Protein AF-A0A661D457-F1 (afdb_monomer)

Nearest PDB structures (foldseek):
  8ym1-assembly4_E  TM=3.449E-01  e=2.419E+00  Swine acute diarrhea syndrome coronavirus

Solvent-accessible surface area (backbone atoms only — not comparable to full-atom values): 6359 Å² total; per-residue (Å²): 137,82,77,66,63,61,58,58,53,49,55,57,54,57,56,57,56,55,54,56,56,54,54,54,53,54,64,63,70,66,68,74,74,82,83,72,84,70,92,67,74,87,45,71,94,77,57,68,45,93,91,52,33,70,98,44,57,92,42,46,87,36,66,51,69,47,79,48,78,59,88,96,40,82,46,77,46,53,68,55,70,80,46,101,91,49,55,86,90,76,86,87,88,132

Radius of gyration: 30.07 Å; Cα contacts (8 Å, |Δi|>4): 42; chains: 1; bounding box: 61×39×79 Å

Structure (mmCIF, N/CA/C/O backbone):
data_AF-A0A661D457-F1
#
_entry.id   AF-A0A661D457-F1
#
loop_
_atom_site.group_PDB
_atom_site.id
_atom_site.type_symbol
_atom_site.label_atom_id
_atom_site.label_alt_id
_atom_site.label_comp_id
_atom_site.label_asym_id
_atom_site.label_entity_id
_atom_site.label_seq_id
_atom_site.pdbx_PDB_ins_code
_atom_site.Cartn_x
_atom_site.Cartn_y
_atom_site.Cartn_z
_atom_site.occupancy
_atom_site.B_iso_or_equiv
_atom_site.auth_seq_id
_atom_site.auth_comp_id
_atom_site.auth_asym_id
_atom_site.auth_atom_id
_atom_site.pdbx_PDB_model_num
ATOM 1 N N . MET A 1 1 ? -48.258 -26.317 65.59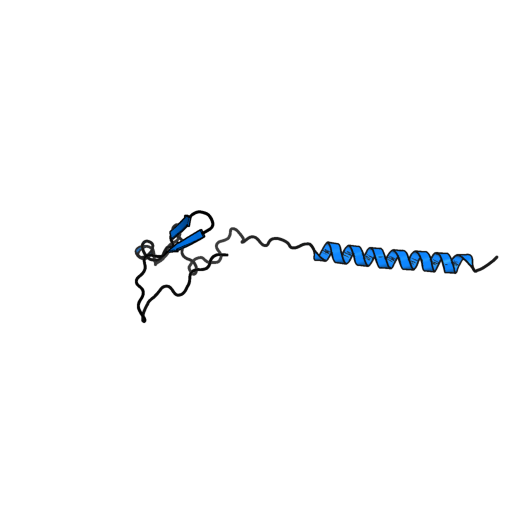2 1.00 45.75 1 MET A N 1
ATOM 2 C CA . MET A 1 1 ? -47.836 -25.375 64.526 1.00 45.75 1 MET A CA 1
ATOM 3 C C . MET A 1 1 ? -47.633 -26.119 63.204 1.00 45.75 1 MET A C 1
ATOM 5 O O . MET A 1 1 ? -46.893 -27.095 63.181 1.00 45.75 1 MET A O 1
ATOM 9 N N . SER A 1 2 ? -48.313 -25.714 62.124 1.00 48.00 2 SER A N 1
ATOM 10 C CA . SER A 1 2 ? -48.337 -26.431 60.833 1.00 48.00 2 SER A CA 1
ATOM 11 C C . SER A 1 2 ? -47.116 -26.110 59.949 1.00 48.00 2 SER A C 1
ATOM 13 O O . SER A 1 2 ? -46.935 -24.978 59.506 1.00 48.00 2 SER A O 1
ATOM 15 N N . ARG A 1 3 ? -46.276 -27.124 59.684 1.00 57.12 3 ARG A N 1
ATOM 16 C CA . ARG A 1 3 ? -45.002 -27.089 58.918 1.00 57.12 3 ARG A CA 1
ATOM 17 C C . ARG A 1 3 ? -45.146 -26.854 57.397 1.00 57.12 3 ARG A C 1
ATOM 19 O O . ARG A 1 3 ? -44.153 -26.919 56.673 1.00 57.12 3 ARG A O 1
ATOM 26 N N . THR A 1 4 ? -46.351 -26.623 56.875 1.00 56.53 4 THR A N 1
ATOM 27 C CA . THR A 1 4 ? -46.617 -26.596 55.420 1.00 56.53 4 THR A CA 1
ATOM 28 C C . THR A 1 4 ? -46.346 -25.239 54.759 1.00 56.53 4 THR A C 1
ATOM 30 O O . THR A 1 4 ? -45.997 -25.209 53.578 1.00 56.53 4 THR A O 1
ATOM 33 N N . ASN A 1 5 ? -46.412 -24.131 55.508 1.00 61.31 5 ASN A N 1
ATOM 34 C CA . ASN A 1 5 ? -46.141 -22.785 54.981 1.00 61.31 5 ASN A CA 1
ATOM 35 C C . ASN A 1 5 ? -44.654 -22.557 54.641 1.00 61.31 5 ASN A C 1
ATOM 37 O O . ASN A 1 5 ? -44.356 -21.933 53.626 1.00 61.31 5 ASN A O 1
ATOM 41 N N . SER A 1 6 ? -43.708 -23.135 55.394 1.00 68.56 6 SER A N 1
ATOM 42 C CA . SER A 1 6 ? -42.265 -22.935 55.153 1.00 68.56 6 SER A CA 1
ATOM 43 C C . SER A 1 6 ? -41.768 -23.504 53.822 1.00 68.56 6 SER A C 1
ATOM 45 O O . SER A 1 6 ? -40.921 -22.888 53.180 1.00 68.56 6 SER A O 1
ATOM 47 N N . ARG A 1 7 ? -42.297 -24.650 53.366 1.00 73.12 7 ARG A N 1
ATOM 48 C CA . ARG A 1 7 ? -41.832 -25.288 52.115 1.00 73.12 7 ARG A CA 1
ATOM 49 C C . ARG A 1 7 ? -42.254 -24.505 50.874 1.00 73.12 7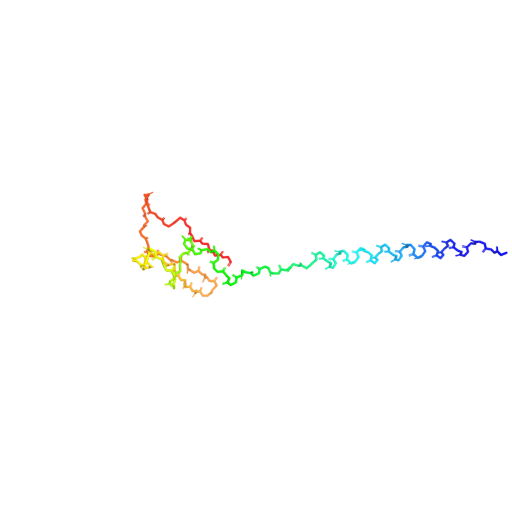 ARG A C 1
ATOM 51 O O . ARG A 1 7 ? -41.471 -24.342 49.946 1.00 73.12 7 ARG A O 1
ATOM 58 N N . ARG A 1 8 ? -43.487 -23.990 50.871 1.00 71.19 8 ARG A N 1
ATOM 59 C CA . ARG A 1 8 ? -44.021 -23.180 49.768 1.00 71.19 8 ARG A CA 1
ATOM 60 C C . ARG A 1 8 ? -43.284 -21.844 49.658 1.00 71.19 8 ARG A C 1
ATOM 62 O O . ARG A 1 8 ? -43.013 -21.401 48.548 1.00 71.19 8 ARG A O 1
ATOM 69 N N . THR A 1 9 ? -42.934 -21.228 50.785 1.00 70.81 9 THR A N 1
ATOM 70 C CA . THR A 1 9 ? -42.139 -19.991 50.811 1.00 70.81 9 THR A CA 1
ATOM 71 C C . THR A 1 9 ? -40.709 -20.226 50.322 1.00 70.81 9 THR A C 1
ATOM 73 O O . THR A 1 9 ? -40.216 -19.447 49.513 1.00 70.81 9 THR A O 1
ATOM 76 N N . PHE A 1 10 ? -40.080 -21.337 50.719 1.00 71.75 10 PHE A N 1
ATOM 77 C CA . PHE A 1 10 ? -38.746 -21.717 50.243 1.00 71.75 10 PHE A CA 1
ATOM 78 C C . PHE A 1 10 ? -38.699 -21.928 48.719 1.00 71.75 10 PHE A C 1
ATOM 80 O O . PHE A 1 10 ? -37.853 -21.348 48.044 1.00 71.75 10 PHE A O 1
ATOM 87 N N . LEU A 1 11 ? -39.655 -22.679 48.157 1.00 70.94 11 LEU A N 1
ATOM 88 C CA . LEU A 1 11 ? -39.734 -22.929 46.709 1.00 70.94 11 LEU A CA 1
ATOM 89 C C . LEU A 1 11 ? -39.979 -21.648 45.897 1.00 70.94 11 LEU A C 1
ATOM 91 O O . LEU A 1 11 ? -39.405 -21.479 44.825 1.00 70.94 11 LEU A O 1
ATOM 95 N N . LYS A 1 12 ? -40.796 -20.723 46.418 1.00 63.19 12 LYS A N 1
ATOM 96 C CA . LYS A 1 12 ? -41.021 -19.411 45.790 1.00 63.19 12 LYS A CA 1
ATOM 97 C C . LYS A 1 12 ? -39.766 -18.531 45.814 1.00 63.19 12 LYS A C 1
ATOM 99 O O . LYS A 1 12 ? -39.511 -17.836 44.839 1.00 63.19 12 LYS A O 1
ATOM 104 N N . GLY A 1 13 ? -38.977 -18.579 46.890 1.00 60.84 13 GLY A N 1
ATOM 105 C CA . GLY A 1 13 ? -37.705 -17.855 46.985 1.00 60.84 13 GLY A CA 1
ATOM 106 C C . GLY A 1 13 ? -36.626 -18.409 46.048 1.00 60.84 13 GLY A C 1
ATOM 107 O O . GLY A 1 13 ? -35.945 -17.637 45.380 1.00 60.84 13 GLY A O 1
ATOM 108 N N . ALA A 1 14 ? -36.517 -19.738 45.946 1.00 59.41 14 ALA A N 1
ATOM 109 C CA . ALA A 1 14 ? -35.530 -20.411 45.097 1.00 59.41 14 ALA A CA 1
ATOM 110 C C . ALA A 1 14 ? -35.787 -20.222 43.588 1.00 59.41 14 ALA A C 1
ATOM 112 O O . ALA A 1 14 ? -34.853 -20.183 42.787 1.00 59.41 14 ALA A O 1
ATOM 113 N N . LEU A 1 15 ? -37.051 -20.077 43.181 1.00 55.31 15 LEU A N 1
ATOM 114 C CA . LEU A 1 15 ? -37.389 -19.816 41.781 1.00 55.31 15 LEU A CA 1
ATOM 115 C C . LEU A 1 15 ? -37.038 -18.374 41.364 1.00 55.31 15 LEU A C 1
ATOM 117 O O . LEU A 1 15 ? -36.574 -18.160 40.246 1.00 55.31 15 LEU A O 1
ATOM 121 N N . SER A 1 16 ? -37.178 -17.404 42.274 1.00 53.81 16 SER A N 1
ATOM 122 C CA . SER A 1 16 ? -36.846 -15.992 42.019 1.00 53.81 16 SER A CA 1
ATOM 123 C C . SER A 1 16 ? -35.343 -15.698 41.964 1.00 53.81 16 SER A C 1
ATOM 125 O O . SER A 1 16 ? -34.937 -14.744 41.304 1.00 53.81 16 SER A O 1
ATOM 127 N N . SER A 1 17 ? -34.495 -16.494 42.623 1.00 53.84 17 SER A N 1
ATOM 128 C CA . SER A 1 17 ? -33.036 -16.311 42.555 1.00 53.84 17 SER A CA 1
ATOM 129 C C . SER A 1 17 ? -32.435 -16.819 41.240 1.00 53.84 17 SER A C 1
ATOM 131 O O . SER A 1 17 ? -31.428 -16.289 40.772 1.00 53.84 17 SER A O 1
ATOM 133 N N . THR A 1 18 ? -33.069 -17.809 40.610 1.00 51.69 18 THR A N 1
ATOM 134 C CA . THR A 1 18 ? -32.553 -18.458 39.395 1.00 51.69 18 THR A CA 1
ATOM 135 C C . THR A 1 18 ? -32.823 -17.623 38.134 1.00 51.69 18 THR A C 1
ATOM 137 O O . THR A 1 18 ? -32.002 -17.588 37.219 1.00 51.69 18 THR A O 1
ATOM 140 N N . THR A 1 19 ? -33.931 -16.877 38.094 1.00 50.31 19 THR A N 1
ATOM 141 C CA . THR A 1 19 ? -34.269 -15.976 36.977 1.00 50.31 19 THR A CA 1
ATOM 142 C C . THR A 1 19 ? -33.462 -14.677 36.998 1.00 50.31 19 THR A C 1
ATOM 144 O O . THR A 1 19 ? -33.047 -14.205 35.941 1.00 50.31 19 THR A O 1
ATOM 147 N N . ALA A 1 20 ? -33.157 -14.129 38.178 1.00 51.47 20 ALA A N 1
ATOM 148 C CA . ALA A 1 20 ? -32.313 -12.937 38.307 1.00 51.47 20 ALA A CA 1
ATOM 149 C C . ALA A 1 20 ? -30.872 -13.181 37.816 1.00 51.47 20 ALA A C 1
ATOM 151 O O . ALA A 1 20 ? -30.291 -12.330 37.141 1.00 51.47 20 ALA A O 1
ATOM 152 N N . ALA A 1 21 ? -30.315 -14.366 38.092 1.00 53.38 21 ALA A N 1
ATOM 153 C CA . ALA A 1 21 ? -28.973 -14.737 37.647 1.00 53.38 21 ALA A CA 1
ATOM 154 C C . ALA A 1 21 ? -28.870 -14.891 36.116 1.00 53.38 21 ALA A C 1
ATOM 156 O O . ALA A 1 21 ? -27.861 -14.495 35.530 1.00 53.38 21 ALA A O 1
ATOM 157 N N . ALA A 1 22 ? -29.919 -15.410 35.464 1.00 53.47 22 ALA A N 1
ATOM 158 C CA . ALA A 1 22 ? -29.960 -15.607 34.013 1.00 53.47 22 ALA A CA 1
ATOM 159 C C . ALA A 1 22 ? -30.083 -14.285 33.228 1.00 53.47 22 ALA A C 1
ATOM 161 O O . ALA A 1 22 ? -29.462 -14.119 32.181 1.00 53.47 22 ALA A O 1
ATOM 162 N N . VAL A 1 23 ? -30.837 -13.306 33.741 1.00 55.28 23 VAL A N 1
ATOM 163 C CA . VAL A 1 23 ? -30.968 -11.984 33.095 1.00 55.28 23 VAL A CA 1
ATOM 164 C C . VAL A 1 23 ? -29.673 -11.173 33.218 1.00 55.28 23 VAL A C 1
ATOM 166 O O . VAL A 1 23 ? -29.265 -10.512 32.262 1.00 55.28 23 VAL A O 1
ATOM 169 N N . ALA A 1 24 ? -28.976 -11.275 34.355 1.00 54.88 24 ALA A N 1
ATOM 170 C CA . ALA A 1 24 ? -27.684 -10.619 34.552 1.00 54.88 24 ALA A CA 1
ATOM 171 C C . ALA A 1 24 ? -26.594 -11.157 33.603 1.00 54.88 24 ALA A C 1
ATOM 173 O O . ALA A 1 24 ? -25.763 -10.389 33.121 1.00 54.88 24 ALA A O 1
ATOM 174 N N . THR A 1 25 ? -26.618 -12.455 33.279 1.00 54.28 25 THR A N 1
ATOM 175 C CA . THR A 1 25 ? -25.650 -13.060 32.345 1.00 54.28 25 THR A CA 1
ATOM 176 C C . THR A 1 25 ? -25.892 -12.636 30.897 1.00 54.28 25 THR A C 1
ATOM 178 O O . THR A 1 25 ? -24.932 -12.374 30.171 1.00 54.28 25 THR A O 1
ATOM 181 N N . VAL A 1 26 ? -27.152 -12.496 30.473 1.00 53.75 26 VAL A N 1
ATOM 182 C CA . VAL A 1 26 ? -27.480 -12.035 29.111 1.00 53.75 26 VAL A CA 1
ATOM 183 C C . VAL A 1 26 ? -27.105 -10.562 28.917 1.00 53.75 26 VAL A C 1
ATOM 185 O O . VAL A 1 26 ? -26.485 -10.229 27.910 1.00 53.75 26 VAL A O 1
ATOM 188 N N . ALA A 1 27 ? -27.376 -9.695 29.898 1.00 52.69 27 ALA A N 1
ATOM 189 C CA . ALA A 1 27 ? -27.006 -8.276 29.832 1.00 52.69 27 ALA A CA 1
ATOM 190 C C . ALA A 1 27 ? -25.480 -8.045 29.838 1.00 52.69 27 ALA A C 1
ATOM 192 O O . ALA A 1 27 ? -24.982 -7.136 29.173 1.00 52.69 27 ALA A O 1
ATOM 193 N N . ALA A 1 28 ? -24.717 -8.891 30.540 1.00 54.41 28 ALA A N 1
ATOM 194 C CA . ALA A 1 28 ? -23.254 -8.848 30.507 1.00 54.41 28 ALA A CA 1
ATOM 195 C C . ALA A 1 28 ? -22.677 -9.304 29.151 1.00 54.41 28 ALA A C 1
ATOM 197 O O . ALA A 1 28 ? -21.644 -8.797 28.718 1.00 54.41 28 ALA A O 1
ATOM 198 N N . SER A 1 29 ? -23.363 -10.215 28.452 1.00 53.16 29 SER A N 1
ATOM 199 C CA . SER A 1 29 ? -22.907 -10.790 27.176 1.00 53.16 29 SER A CA 1
ATOM 200 C C . SER A 1 29 ? -23.114 -9.865 25.969 1.00 53.16 29 SER A C 1
ATOM 202 O O . SER A 1 29 ? -22.478 -10.051 24.936 1.00 53.16 29 SER A O 1
ATOM 204 N N . THR A 1 30 ? -23.978 -8.852 26.084 1.00 54.16 30 THR A N 1
ATOM 205 C CA . THR A 1 30 ? -24.259 -7.870 25.018 1.00 54.16 30 THR A CA 1
ATOM 206 C C . THR A 1 30 ? -23.348 -6.644 25.049 1.00 54.16 30 THR A C 1
ATOM 208 O O . THR A 1 30 ? -23.532 -5.717 24.263 1.00 54.16 30 THR A O 1
ATOM 211 N N . SER A 1 31 ? -22.353 -6.616 25.937 1.00 56.44 31 SER A N 1
ATOM 212 C CA . SER A 1 31 ? -21.360 -5.540 25.988 1.00 56.44 31 SER A CA 1
ATOM 213 C C . SER A 1 31 ? -20.303 -5.758 24.903 1.00 56.44 31 SER A C 1
ATOM 215 O O . SER A 1 31 ? -19.169 -6.141 25.178 1.00 56.44 31 SER A O 1
ATOM 217 N N . THR A 1 32 ? -20.677 -5.550 23.641 1.00 59.94 32 THR A N 1
ATOM 218 C CA . THR A 1 32 ? -19.717 -5.475 22.537 1.00 59.94 32 THR A CA 1
ATOM 219 C C . THR A 1 32 ? -18.988 -4.142 22.629 1.00 59.94 32 THR A C 1
ATOM 221 O O . THR A 1 32 ? -19.408 -3.141 22.047 1.00 59.94 32 THR A O 1
ATOM 224 N N . SER A 1 33 ? -17.907 -4.110 23.402 1.00 63.25 33 SER A N 1
ATOM 225 C CA . SER A 1 33 ? -16.990 -2.976 23.418 1.00 63.25 33 SER A CA 1
ATOM 226 C C . SER A 1 33 ? -16.448 -2.772 22.005 1.00 63.25 33 SER A C 1
ATOM 228 O O . SER A 1 33 ? -15.755 -3.637 21.468 1.00 63.25 33 SER A O 1
ATOM 230 N N . SER A 1 34 ? -16.763 -1.636 21.389 1.00 62.19 34 SER A N 1
ATOM 231 C CA . SER A 1 34 ? -16.114 -1.206 20.155 1.00 62.19 34 SER A CA 1
ATOM 232 C C . SER A 1 34 ? -14.624 -1.021 20.439 1.00 62.19 34 SER A C 1
ATOM 234 O O . SER A 1 34 ? -14.223 -0.091 21.141 1.00 62.19 34 SER A O 1
ATOM 236 N N . VAL A 1 35 ? -13.798 -1.931 19.933 1.00 65.62 35 VAL A N 1
ATOM 237 C CA . VAL A 1 35 ? -12.341 -1.801 19.978 1.00 65.62 35 VAL A CA 1
ATOM 238 C C . VAL A 1 35 ? -11.927 -0.78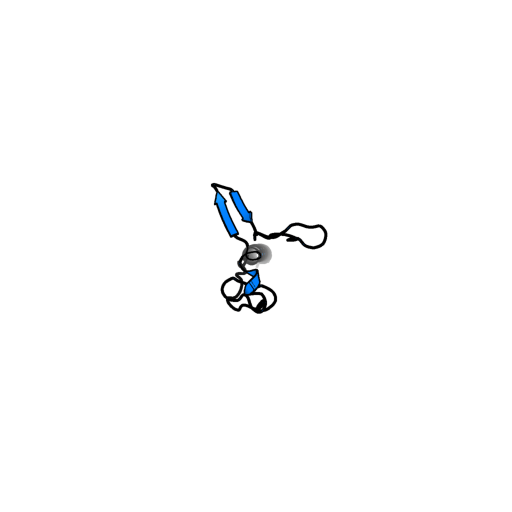9 18.916 1.00 65.62 35 VAL A C 1
ATOM 240 O O . VAL A 1 35 ? -11.900 -1.094 17.728 1.00 65.62 35 VAL A O 1
ATOM 243 N N . PHE A 1 36 ? -11.629 0.434 19.347 1.00 64.75 36 PHE A N 1
ATOM 244 C CA . PHE A 1 36 ? -10.977 1.430 18.504 1.00 64.75 36 PHE A CA 1
ATOM 245 C C . PHE A 1 36 ? -9.462 1.215 18.535 1.00 64.75 36 PHE A C 1
ATOM 247 O O . PHE A 1 36 ? -8.896 0.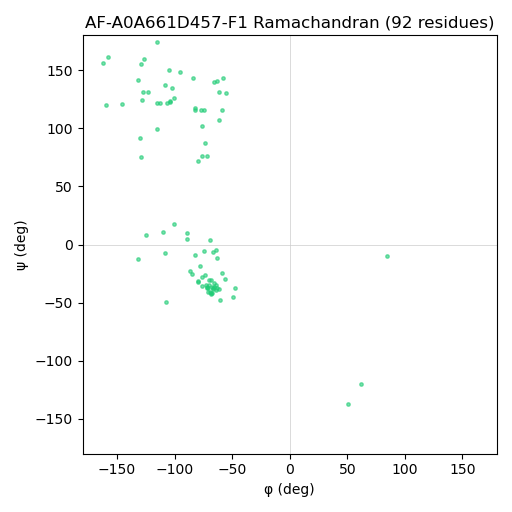862 19.572 1.00 64.75 36 PHE A O 1
ATOM 254 N N . ALA A 1 37 ? -8.795 1.431 17.402 1.00 65.31 37 ALA A N 1
ATOM 255 C CA . ALA A 1 37 ? -7.340 1.404 17.355 1.00 65.31 37 ALA A CA 1
ATOM 256 C C . ALA A 1 37 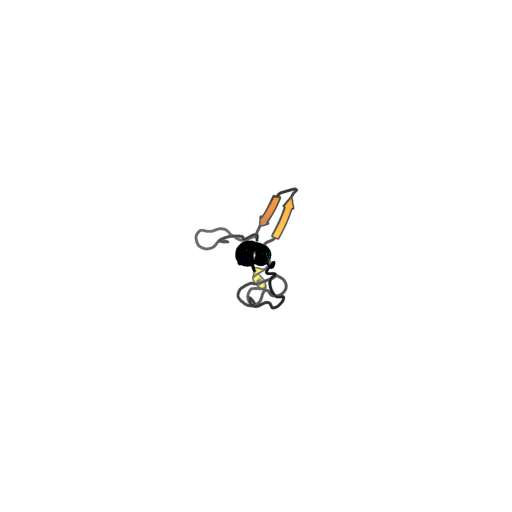? -6.765 2.495 18.278 1.00 65.31 37 ALA A C 1
ATOM 258 O O . ALA A 1 37 ? -7.191 3.649 18.234 1.00 65.31 37 ALA A O 1
ATOM 259 N N . SER A 1 38 ? -5.798 2.117 19.119 1.00 66.75 38 SER A N 1
ATOM 260 C CA . SER A 1 38 ? -5.012 3.058 19.923 1.00 66.75 38 SER A CA 1
ATOM 261 C C . SER A 1 38 ? -4.308 4.074 19.016 1.00 66.75 38 SER A C 1
ATOM 263 O O . SER A 1 38 ? -3.817 3.721 17.946 1.00 66.75 38 SER A O 1
ATOM 265 N N . SER A 1 39 ? -4.211 5.329 19.461 1.00 64.69 39 SER A N 1
ATOM 266 C CA . SER A 1 39 ? -3.499 6.417 18.771 1.00 64.69 39 SER A CA 1
ATOM 267 C C . SER A 1 39 ? -1.978 6.215 18.700 1.00 64.69 39 SER A C 1
ATOM 269 O O . SER A 1 39 ? -1.280 6.979 18.030 1.00 64.69 39 SER A O 1
ATOM 271 N N . HIS A 1 40 ? -1.445 5.181 19.354 1.00 62.62 40 HIS A N 1
ATOM 272 C CA . HIS A 1 40 ? -0.056 4.773 19.202 1.00 62.62 40 HIS A CA 1
ATOM 273 C C . HIS A 1 40 ? 0.144 4.058 17.857 1.00 62.62 40 HIS A C 1
ATOM 275 O O . HIS A 1 40 ? -0.386 2.967 17.644 1.00 62.62 40 HIS A O 1
ATOM 281 N N . ASN A 1 41 ? 0.943 4.643 16.956 1.00 62.03 41 ASN A N 1
ATOM 282 C CA . ASN A 1 41 ? 1.322 4.016 15.687 1.00 62.03 41 ASN A CA 1
ATOM 283 C C . ASN A 1 41 ? 2.312 2.862 15.934 1.00 62.03 41 ASN A C 1
ATOM 285 O O . ASN A 1 41 ? 3.512 2.975 15.691 1.00 62.03 41 ASN A O 1
ATOM 289 N N . SER A 1 42 ? 1.795 1.732 16.415 1.00 70.56 42 SER A N 1
ATOM 290 C CA . SER A 1 42 ? 2.535 0.479 16.605 1.00 70.56 42 SER A CA 1
ATOM 291 C C . SER A 1 42 ? 3.041 -0.144 15.297 1.00 70.56 42 SER A C 1
ATOM 293 O O . SER A 1 42 ? 3.765 -1.133 15.340 1.00 70.56 42 SER A O 1
ATOM 295 N N . MET A 1 43 ? 2.691 0.432 14.142 1.00 82.81 43 MET A N 1
ATOM 296 C CA . MET A 1 43 ? 2.971 -0.111 12.813 1.00 82.81 43 MET A CA 1
ATOM 297 C C . MET A 1 43 ? 4.017 0.698 12.035 1.00 82.81 43 MET A C 1
ATOM 299 O O . MET A 1 43 ? 4.202 0.470 10.836 1.00 82.81 43 MET A O 1
ATOM 303 N N . ALA A 1 44 ? 4.716 1.634 12.684 1.00 81.44 44 ALA A N 1
ATOM 304 C CA . ALA A 1 44 ? 5.786 2.398 12.056 1.00 81.44 44 ALA A CA 1
ATOM 305 C C . ALA A 1 44 ? 6.856 1.463 11.453 1.00 81.44 44 ALA A C 1
ATOM 307 O O . ALA A 1 44 ? 7.331 0.530 12.096 1.00 81.44 44 ALA A O 1
ATOM 308 N N . GLY A 1 45 ? 7.216 1.695 10.188 1.00 85.38 45 GLY A N 1
ATOM 309 C CA . GLY A 1 45 ? 8.152 0.848 9.432 1.00 85.38 45 GLY A CA 1
ATOM 310 C C . GLY A 1 45 ? 7.526 -0.387 8.767 1.00 85.38 45 GLY A C 1
ATOM 311 O O . GLY A 1 45 ? 8.178 -1.007 7.922 1.00 85.38 45 GLY A O 1
ATOM 312 N N . ILE A 1 46 ? 6.265 -0.704 9.075 1.00 90.00 46 ILE A N 1
ATOM 313 C CA . ILE A 1 46 ? 5.473 -1.756 8.416 1.00 90.00 46 ILE A CA 1
ATOM 314 C C . ILE A 1 46 ? 4.403 -1.115 7.527 1.00 90.00 46 ILE A C 1
ATOM 316 O O . ILE A 1 46 ? 4.297 -1.447 6.348 1.00 90.00 46 ILE A O 1
ATOM 320 N N . VAL A 1 47 ? 3.647 -0.162 8.076 1.00 90.94 47 VAL A N 1
ATOM 321 C CA . VAL A 1 47 ? 2.661 0.641 7.348 1.00 90.94 47 VAL A CA 1
ATOM 322 C C . VAL A 1 47 ? 3.247 2.026 7.109 1.00 90.94 47 VAL A C 1
ATOM 324 O O . VAL A 1 47 ? 3.646 2.719 8.044 1.00 90.94 47 VAL A O 1
ATOM 327 N N . TYR A 1 48 ? 3.301 2.421 5.841 1.00 93.19 48 TYR A N 1
ATOM 328 C CA . TYR A 1 48 ? 3.799 3.724 5.417 1.00 93.19 48 TYR A CA 1
ATOM 329 C C . TYR A 1 48 ? 2.623 4.631 5.079 1.00 93.19 48 TYR A C 1
ATOM 331 O O . TYR A 1 48 ? 1.694 4.215 4.386 1.00 93.19 48 TYR A O 1
ATOM 339 N N . THR A 1 49 ? 2.675 5.870 5.559 1.00 93.31 49 THR A N 1
ATOM 340 C CA . THR A 1 49 ? 1.658 6.888 5.267 1.00 93.31 49 THR A CA 1
ATOM 341 C C . THR A 1 49 ? 2.272 8.033 4.475 1.00 93.31 49 THR A C 1
ATOM 343 O O . THR A 1 49 ? 3.485 8.080 4.257 1.00 93.31 49 THR A O 1
ATOM 346 N N . LYS A 1 50 ? 1.439 8.980 4.041 1.00 93.75 50 LYS A N 1
ATOM 347 C CA . LYS A 1 50 ? 1.916 10.205 3.394 1.00 93.75 50 LYS A CA 1
ATOM 348 C C . LYS A 1 50 ? 2.798 11.030 4.340 1.00 93.75 50 LYS A C 1
ATOM 350 O O . LYS A 1 50 ? 3.795 11.597 3.907 1.00 93.75 50 LYS A O 1
ATOM 355 N N . GLU A 1 51 ? 2.432 11.068 5.616 1.00 93.06 51 GLU A N 1
ATOM 356 C CA . GLU A 1 51 ? 3.089 11.833 6.680 1.00 93.06 51 GLU A CA 1
ATOM 357 C C . GLU A 1 51 ? 4.350 11.126 7.189 1.00 93.06 51 GLU A C 1
ATOM 359 O O . GLU A 1 51 ? 5.310 11.785 7.579 1.00 93.06 51 GLU A O 1
ATOM 364 N N . ASN A 1 52 ? 4.371 9.789 7.156 1.00 92.94 52 ASN A N 1
ATOM 365 C CA . ASN A 1 52 ? 5.529 8.982 7.527 1.00 92.94 52 ASN A CA 1
ATOM 366 C C . ASN A 1 52 ? 5.865 7.941 6.439 1.00 92.94 52 ASN A C 1
ATOM 368 O O . ASN A 1 52 ? 5.601 6.743 6.604 1.00 92.94 52 ASN A O 1
ATOM 372 N N . PRO A 1 53 ? 6.458 8.376 5.312 1.00 93.69 53 PRO A N 1
ATOM 373 C CA . PRO A 1 53 ? 6.765 7.487 4.196 1.00 93.69 53 PRO A CA 1
ATOM 374 C C . PRO A 1 53 ? 8.072 6.698 4.392 1.00 93.69 53 PRO A C 1
ATOM 376 O O . PRO A 1 53 ? 8.385 5.801 3.604 1.00 93.69 53 PRO A O 1
ATOM 379 N N . GLY A 1 54 ? 8.858 7.026 5.425 1.00 94.00 54 GLY A N 1
ATOM 380 C CA . GLY A 1 54 ? 10.139 6.391 5.730 1.00 94.00 54 GLY A CA 1
ATOM 381 C C . GLY A 1 54 ? 11.082 6.323 4.522 1.00 94.00 54 GLY A C 1
ATOM 382 O O . GLY A 1 54 ? 11.183 7.253 3.719 1.00 94.00 54 GLY A O 1
ATOM 383 N N . LYS A 1 55 ? 11.750 5.175 4.351 1.00 95.06 55 LYS A N 1
ATOM 384 C CA . LYS A 1 55 ? 12.680 4.929 3.232 1.00 95.06 55 LYS A CA 1
ATOM 385 C C . LYS A 1 55 ? 12.024 4.964 1.842 1.00 95.06 55 LYS A C 1
ATOM 387 O O . LYS A 1 55 ? 12.730 5.003 0.837 1.00 95.06 55 LYS A O 1
ATOM 392 N N . TRP A 1 56 ? 10.693 4.961 1.769 1.00 96.19 56 TRP A N 1
ATOM 393 C CA . TRP A 1 56 ? 9.923 4.936 0.525 1.00 96.19 56 TRP A CA 1
ATOM 394 C C . TRP A 1 56 ? 9.376 6.308 0.118 1.00 96.19 56 TRP A C 1
ATOM 396 O O . TRP A 1 56 ? 8.510 6.379 -0.749 1.00 96.19 56 TRP A O 1
ATOM 406 N N . ALA A 1 57 ? 9.907 7.409 0.663 1.00 96.12 57 ALA A N 1
ATOM 407 C CA . ALA A 1 57 ? 9.500 8.776 0.309 1.00 96.12 57 ALA A CA 1
ATOM 408 C C . ALA A 1 57 ? 9.418 9.031 -1.210 1.00 96.12 57 ALA A C 1
ATOM 410 O O . ALA A 1 57 ? 8.481 9.662 -1.691 1.00 96.12 57 ALA A O 1
ATOM 411 N N . LYS A 1 58 ? 10.337 8.458 -1.999 1.00 97.06 58 LYS A N 1
ATOM 412 C CA . LYS A 1 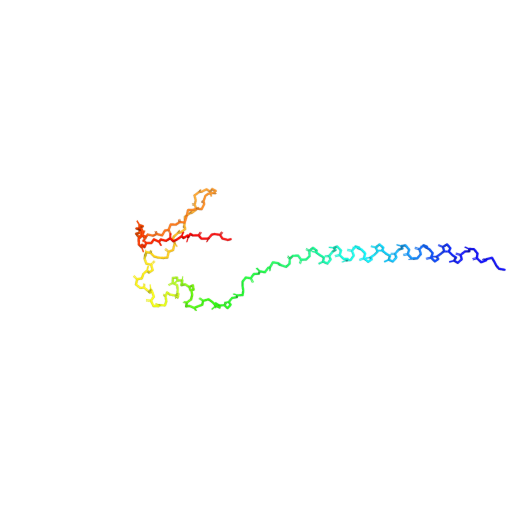58 ? 10.349 8.583 -3.470 1.00 97.06 58 LYS A CA 1
ATOM 413 C C . LYS A 1 58 ? 9.278 7.750 -4.197 1.00 97.06 58 LYS A C 1
ATOM 415 O O . LYS A 1 58 ? 9.185 7.822 -5.417 1.00 97.06 58 LYS A O 1
ATOM 420 N N . LYS A 1 59 ? 8.517 6.912 -3.488 1.00 96.25 59 LYS A N 1
ATOM 421 C CA . LYS A 1 59 ? 7.497 6.005 -4.045 1.00 96.25 59 LYS A CA 1
ATOM 422 C C . LYS A 1 59 ? 6.067 6.436 -3.741 1.00 96.25 59 LYS A C 1
ATOM 424 O O . LYS A 1 59 ? 5.152 5.867 -4.327 1.00 96.25 59 LYS A O 1
ATOM 429 N N . VAL A 1 60 ? 5.880 7.460 -2.904 1.00 96.19 60 VAL A N 1
ATOM 430 C CA . VAL A 1 60 ? 4.562 7.961 -2.478 1.00 96.19 60 VAL A CA 1
ATOM 431 C C . VAL A 1 60 ? 3.630 8.183 -3.669 1.00 96.19 60 VAL A C 1
ATOM 433 O O . VAL A 1 60 ? 2.504 7.702 -3.638 1.00 96.19 60 VAL A O 1
ATOM 436 N N . GLY A 1 61 ? 4.117 8.806 -4.748 1.00 96.06 61 GLY A N 1
ATOM 437 C CA . GLY A 1 61 ? 3.300 9.122 -5.926 1.00 96.06 61 GLY A CA 1
ATOM 438 C C . GLY A 1 61 ? 2.649 7.921 -6.623 1.00 96.06 61 GLY A C 1
ATOM 439 O O . GLY A 1 61 ? 1.612 8.103 -7.241 1.00 96.06 61 GLY A O 1
ATOM 440 N N . GLY A 1 62 ? 3.209 6.713 -6.491 1.00 96.38 62 GLY A N 1
ATOM 441 C CA . GLY A 1 62 ? 2.673 5.508 -7.141 1.00 96.38 62 GLY A CA 1
ATOM 442 C C . GLY A 1 62 ? 2.375 4.348 -6.195 1.00 96.38 62 GLY A C 1
ATOM 443 O O . GLY A 1 62 ? 2.170 3.232 -6.649 1.00 96.38 62 GLY A O 1
ATOM 444 N N . HIS A 1 63 ? 2.449 4.558 -4.879 1.00 97.25 63 HIS A N 1
ATOM 445 C CA . HIS A 1 63 ? 2.191 3.511 -3.877 1.00 97.25 63 HIS A CA 1
ATOM 446 C C . HIS A 1 63 ? 1.237 3.967 -2.773 1.00 97.25 63 HIS A C 1
ATOM 448 O O . HIS A 1 63 ? 0.763 3.129 -2.010 1.00 97.25 63 HIS A O 1
ATOM 454 N N . LEU A 1 64 ? 0.951 5.269 -2.671 1.00 96.62 64 LEU A N 1
ATOM 455 C CA . LEU A 1 64 ? -0.095 5.777 -1.795 1.00 96.62 64 LEU A CA 1
ATOM 456 C C . LEU A 1 64 ? -1.448 5.638 -2.512 1.00 96.62 64 LEU A C 1
ATOM 458 O O . LEU A 1 64 ? -1.623 6.270 -3.557 1.00 96.62 64 LEU A O 1
ATOM 462 N N . PRO A 1 65 ? -2.403 4.849 -1.989 1.00 96.75 65 PRO A N 1
ATOM 463 C CA . PRO A 1 65 ? -3.704 4.727 -2.626 1.00 96.75 65 PRO A CA 1
ATOM 464 C C . PRO A 1 65 ? -4.476 6.047 -2.596 1.00 96.75 65 PRO A C 1
ATOM 466 O O . PRO A 1 65 ? -4.482 6.753 -1.585 1.00 96.75 65 PRO A O 1
ATOM 469 N N . SER A 1 66 ? -5.158 6.358 -3.692 1.00 95.88 66 SER A N 1
ATOM 470 C CA . SER A 1 66 ? -6.151 7.424 -3.761 1.00 95.88 66 SER A CA 1
ATOM 471 C C . SER A 1 66 ? -7.548 6.842 -3.550 1.00 95.88 66 SER A C 1
ATOM 473 O O . SER A 1 66 ? -7.830 5.692 -3.893 1.00 95.88 66 SER A O 1
ATOM 475 N N . ILE A 1 67 ? -8.427 7.643 -2.949 1.00 96.56 67 ILE A N 1
ATOM 476 C CA . ILE A 1 67 ? -9.811 7.259 -2.672 1.00 96.56 67 ILE A CA 1
ATOM 477 C C . ILE A 1 67 ? -10.730 8.280 -3.330 1.00 96.56 67 ILE A C 1
ATOM 479 O O . ILE A 1 67 ? -10.569 9.488 -3.142 1.00 96.56 67 ILE A O 1
ATOM 483 N N . LYS A 1 68 ? -11.724 7.790 -4.070 1.00 97.50 68 LYS A N 1
ATOM 484 C CA . LYS A 1 68 ? -12.805 8.599 -4.635 1.00 97.50 68 LYS A CA 1
ATOM 485 C C . LYS A 1 68 ? -14.152 7.997 -4.260 1.00 97.50 68 LYS A C 1
ATOM 487 O O . LYS A 1 68 ? -14.385 6.806 -4.444 1.00 97.50 68 LYS A O 1
ATOM 492 N N . ILE A 1 69 ? -15.058 8.835 -3.767 1.00 97.38 69 ILE A N 1
ATOM 493 C CA . ILE A 1 69 ? -16.437 8.446 -3.459 1.00 97.38 69 ILE A CA 1
ATOM 494 C C . ILE A 1 69 ? -17.334 8.927 -4.602 1.00 97.38 69 ILE A C 1
ATOM 496 O O . ILE A 1 69 ? -17.308 10.102 -4.967 1.00 97.38 69 ILE A O 1
ATOM 500 N N . ALA A 1 70 ? -18.108 8.013 -5.185 1.00 96.50 70 ALA A N 1
ATOM 501 C CA . ALA A 1 70 ? -19.031 8.287 -6.283 1.00 96.50 70 ALA A CA 1
ATOM 502 C C . ALA A 1 70 ? -20.410 7.695 -5.958 1.00 96.50 70 ALA A C 1
ATOM 504 O O . ALA A 1 70 ? -20.688 6.522 -6.225 1.00 96.50 70 ALA A O 1
ATOM 505 N N . GLY A 1 71 ? -21.274 8.504 -5.339 1.00 96.25 71 GLY A N 1
ATOM 506 C CA . GLY A 1 71 ? -22.554 8.039 -4.804 1.00 96.25 71 GLY A CA 1
ATOM 507 C C . GLY A 1 71 ? -22.340 6.983 -3.720 1.00 96.25 71 GLY A C 1
ATOM 508 O O . GLY A 1 71 ? -21.668 7.243 -2.730 1.00 96.25 71 GLY A O 1
ATOM 509 N N . GLN A 1 72 ? -22.874 5.779 -3.935 1.00 96.06 72 GLN A N 1
ATOM 510 C CA . GLN A 1 72 ? -22.736 4.635 -3.020 1.00 96.06 72 GLN A CA 1
ATOM 511 C C . GLN A 1 72 ? -21.494 3.766 -3.300 1.00 96.06 72 GLN A C 1
ATOM 513 O O . GLN A 1 72 ? -21.382 2.661 -2.777 1.00 96.06 72 GLN A O 1
ATOM 518 N N . LYS A 1 73 ? -20.575 4.218 -4.163 1.00 97.12 73 LYS A N 1
ATOM 519 C CA . LYS A 1 73 ? -19.357 3.478 -4.519 1.00 97.12 73 LYS A CA 1
ATOM 520 C C . LYS A 1 73 ? -18.123 4.140 -3.919 1.00 97.12 73 LYS A C 1
ATOM 522 O O . LYS A 1 73 ? -17.961 5.357 -4.020 1.00 97.12 73 LYS A O 1
ATOM 527 N N . VAL A 1 74 ? -17.228 3.315 -3.382 1.00 97.50 74 VAL A N 1
ATOM 528 C CA . VAL A 1 74 ? -15.859 3.696 -3.023 1.00 97.50 74 VAL A CA 1
ATOM 529 C C . VAL A 1 74 ? -14.927 3.136 -4.088 1.00 97.50 74 VAL A C 1
ATOM 531 O O . VAL A 1 74 ? -14.929 1.936 -4.352 1.00 97.50 74 VAL A O 1
ATOM 534 N N . ILE A 1 75 ? -14.156 4.015 -4.715 1.00 97.25 75 ILE A N 1
ATOM 535 C CA . ILE A 1 75 ? -13.144 3.676 -5.711 1.00 97.25 75 ILE A CA 1
ATOM 536 C C . ILE A 1 75 ? -11.791 3.860 -5.033 1.00 97.25 75 ILE A C 1
ATOM 538 O O . ILE A 1 75 ? -11.494 4.949 -4.537 1.00 97.25 75 ILE A O 1
ATOM 542 N N . VAL A 1 76 ? -11.000 2.791 -4.990 1.00 97.44 76 VAL A N 1
ATOM 543 C CA . VAL A 1 76 ? -9.639 2.798 -4.448 1.00 97.44 76 VAL A CA 1
ATOM 544 C C . VAL A 1 76 ? -8.686 2.490 -5.590 1.00 97.44 76 VAL A C 1
ATOM 546 O O . VAL A 1 76 ? -8.802 1.445 -6.227 1.00 97.44 76 VAL A O 1
ATOM 549 N N . GLU A 1 77 ? -7.756 3.400 -5.845 1.00 96.44 77 GLU A N 1
ATOM 550 C CA . GLU A 1 77 ? -6.802 3.295 -6.947 1.00 96.44 77 GLU A CA 1
ATOM 551 C C . GLU A 1 77 ? -5.378 3.503 -6.441 1.00 96.44 77 GLU A C 1
ATOM 553 O O . GLU A 1 77 ? -5.127 4.096 -5.393 1.00 96.44 77 GLU A O 1
ATOM 558 N N . THR A 1 78 ? -4.402 2.968 -7.162 1.00 97.75 78 THR A N 1
ATOM 559 C CA . THR A 1 78 ? -2.982 3.221 -6.905 1.00 97.75 78 THR A CA 1
ATOM 560 C C . THR A 1 78 ? -2.280 3.233 -8.245 1.00 97.75 78 THR A C 1
ATOM 562 O O . THR A 1 78 ? -2.354 2.246 -8.975 1.00 97.75 78 THR A O 1
ATOM 565 N N . ASP A 1 79 ? -1.631 4.349 -8.570 1.00 95.75 79 ASP A N 1
ATOM 566 C CA . ASP A 1 79 ? -0.959 4.541 -9.856 1.00 95.75 79 ASP A CA 1
ATOM 567 C C . ASP A 1 79 ? 0.366 3.764 -9.900 1.00 95.75 79 ASP A C 1
ATOM 569 O O . ASP A 1 79 ? 1.461 4.292 -9.690 1.00 95.75 79 ASP A O 1
ATOM 573 N N . HIS A 1 80 ? 0.238 2.453 -10.083 1.00 98.12 80 HIS A N 1
ATOM 574 C CA . HIS A 1 80 ? 1.329 1.497 -10.055 1.00 98.12 80 HIS A CA 1
ATOM 575 C C . HIS A 1 80 ? 1.263 0.561 -11.263 1.00 98.12 80 HIS A C 1
ATOM 577 O O . HIS A 1 80 ? 0.197 0.081 -11.645 1.00 98.12 80 HIS A O 1
ATOM 583 N N . GLY A 1 81 ? 2.422 0.226 -11.833 1.00 97.50 81 GLY A N 1
ATOM 584 C CA . GLY A 1 81 ? 2.507 -0.743 -12.925 1.00 97.50 81 GLY A CA 1
ATOM 585 C C . GLY A 1 81 ? 2.053 -2.146 -12.504 1.00 97.50 81 GLY A C 1
ATOM 586 O O . GLY A 1 81 ? 2.376 -2.615 -11.412 1.00 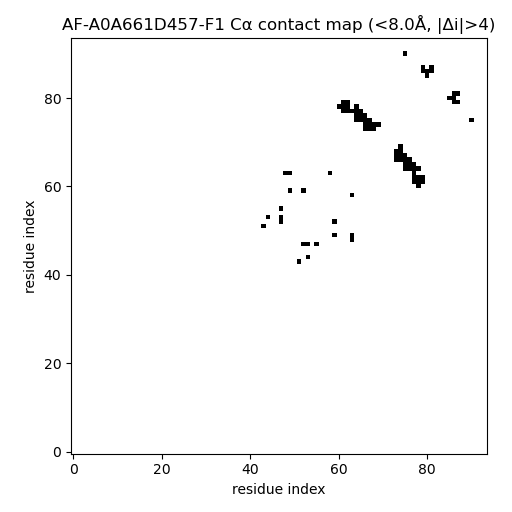97.50 81 GLY A O 1
ATOM 587 N N . MET A 1 82 ? 1.338 -2.841 -13.387 1.00 97.88 82 MET A N 1
ATOM 588 C CA . MET A 1 82 ? 0.820 -4.189 -13.133 1.00 97.88 82 MET A CA 1
ATOM 589 C C . MET A 1 82 ? 1.481 -5.182 -14.086 1.00 97.88 82 MET A C 1
ATOM 591 O O . MET A 1 82 ? 1.110 -5.297 -15.251 1.00 97.88 82 MET A O 1
ATOM 595 N N . SER A 1 83 ? 2.493 -5.890 -13.588 1.00 98.19 83 SER A N 1
ATOM 596 C CA . SER A 1 83 ? 3.211 -6.929 -14.331 1.00 98.19 83 SER A CA 1
ATOM 597 C C . SER A 1 83 ? 3.241 -8.231 -13.539 1.00 98.19 83 SER A C 1
ATOM 599 O O . SER A 1 83 ? 3.147 -8.209 -12.315 1.00 98.19 83 SER A O 1
ATOM 601 N N . ALA A 1 84 ? 3.472 -9.366 -14.204 1.00 97.94 84 ALA A N 1
ATOM 602 C CA . ALA A 1 84 ? 3.580 -10.662 -13.524 1.00 97.94 84 ALA A CA 1
ATOM 603 C C . ALA A 1 84 ? 4.665 -10.690 -12.426 1.00 97.94 84 ALA A C 1
ATOM 605 O O . ALA A 1 84 ? 4.538 -11.416 -11.447 1.00 97.94 84 ALA A O 1
ATOM 606 N N . LYS A 1 85 ? 5.729 -9.891 -12.578 1.00 97.94 85 LYS A N 1
ATOM 607 C CA . LYS A 1 85 ? 6.846 -9.825 -11.623 1.00 97.94 85 LYS A CA 1
ATOM 608 C C . LYS A 1 85 ? 6.614 -8.832 -10.481 1.00 97.94 85 LYS A C 1
ATOM 610 O O . LYS A 1 85 ? 7.277 -8.942 -9.456 1.00 97.94 85 LYS A O 1
ATOM 615 N N . HIS A 1 86 ? 5.748 -7.837 -10.671 1.00 97.94 86 HIS A N 1
ATOM 616 C CA . HIS A 1 86 ? 5.539 -6.754 -9.713 1.00 97.94 86 HIS A CA 1
ATOM 617 C C . HIS A 1 86 ? 4.188 -6.076 -9.955 1.00 97.94 86 HIS A C 1
ATOM 619 O O . HIS A 1 86 ? 3.948 -5.548 -11.046 1.00 97.94 86 HIS A O 1
ATOM 625 N N . PHE A 1 87 ? 3.326 -6.108 -8.939 1.00 97.81 87 PHE A N 1
ATOM 626 C CA . PHE A 1 87 ? 1.966 -5.577 -8.960 1.00 97.81 87 PHE A CA 1
ATOM 627 C C . PHE A 1 87 ? 1.477 -5.282 -7.533 1.00 97.81 87 PHE A C 1
ATOM 629 O O . PHE A 1 87 ? 2.025 -5.810 -6.561 1.00 97.81 87 PHE A O 1
ATOM 636 N N . ILE A 1 88 ? 0.431 -4.463 -7.400 1.00 97.88 88 ILE A N 1
ATOM 637 C CA . ILE A 1 88 ? -0.258 -4.260 -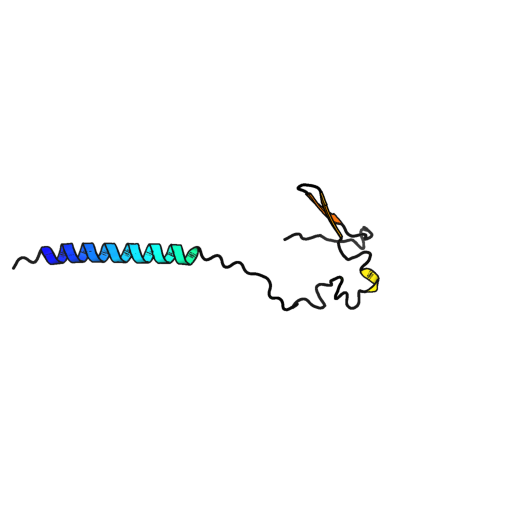6.120 1.00 97.88 88 ILE A CA 1
ATOM 638 C C . ILE A 1 88 ? -1.157 -5.466 -5.858 1.00 97.88 88 ILE A C 1
ATOM 640 O O . ILE A 1 88 ? -2.095 -5.725 -6.607 1.00 97.88 88 ILE A O 1
ATOM 644 N N . VAL A 1 89 ? -0.859 -6.216 -4.798 1.00 97.69 89 VAL A N 1
ATOM 645 C CA . VAL A 1 89 ? -1.513 -7.505 -4.526 1.00 97.69 89 VAL A CA 1
ATOM 646 C C . VAL A 1 89 ? -2.979 -7.341 -4.127 1.00 97.69 89 VAL A C 1
ATOM 648 O O . VAL A 1 89 ? -3.817 -8.144 -4.528 1.00 97.69 89 VAL A O 1
ATOM 651 N N . ARG A 1 90 ? -3.290 -6.332 -3.306 1.00 96.81 90 ARG A N 1
ATOM 652 C CA . ARG A 1 90 ? -4.648 -6.065 -2.821 1.00 96.81 90 ARG A CA 1
ATOM 653 C C . ARG A 1 90 ? -4.787 -4.653 -2.272 1.00 96.81 90 ARG A C 1
ATOM 655 O O . ARG A 1 90 ? -3.834 -4.098 -1.727 1.00 96.81 90 ARG A O 1
ATOM 662 N N . HIS A 1 91 ? -6.020 -4.167 -2.279 1.00 96.31 91 HIS A N 1
ATOM 663 C CA . HIS A 1 91 ? -6.487 -3.095 -1.406 1.00 96.31 91 HIS A CA 1
ATOM 664 C C . HIS A 1 91 ? -7.356 -3.698 -0.300 1.00 96.31 91 HIS A C 1
ATOM 666 O O . HIS A 1 91 ? -7.992 -4.735 -0.494 1.00 96.31 91 HIS A O 1
ATOM 672 N N . THR A 1 92 ? -7.370 -3.070 0.872 1.00 94.38 92 THR A N 1
ATOM 673 C CA . THR A 1 92 ? -8.235 -3.471 1.987 1.00 94.38 92 THR A CA 1
ATOM 674 C C . THR A 1 92 ? -8.997 -2.246 2.463 1.00 94.38 92 THR A C 1
ATOM 676 O O . THR A 1 92 ? -8.380 -1.240 2.801 1.00 94.38 92 THR A O 1
ATOM 679 N N . LEU A 1 93 ? -10.322 -2.351 2.484 1.00 92.19 93 LEU A N 1
ATOM 680 C CA . LEU A 1 93 ? -11.236 -1.379 3.071 1.00 92.19 93 LEU A CA 1
ATOM 681 C C . LEU A 1 93 ? -11.880 -2.066 4.283 1.00 92.19 93 LEU A C 1
ATOM 683 O O . LEU A 1 93 ? -12.426 -3.158 4.120 1.00 92.19 93 LEU A O 1
ATOM 687 N N . VAL A 1 94 ? -11.729 -1.483 5.475 1.00 84.69 94 VAL A N 1
ATOM 688 C CA . VAL A 1 94 ? -12.235 -2.006 6.760 1.00 84.69 94 VAL A CA 1
ATOM 689 C C . VAL A 1 94 ? -13.239 -1.056 7.383 1.00 84.69 94 VAL A C 1
ATOM 691 O O . VAL A 1 94 ? -13.123 0.160 7.113 1.00 84.69 94 VAL A O 1
#

pLDDT: mean 79.17, std 18.53, range [45.75, 98.19]

Sequence (94 aa):
MSRTNSRRTFLKGALSSTTAAAVATVAASTSTSSVFASSHNSMAGIVYTKENPGKWAKKVGGHLPSIKIAGQKVIVETDHGMSAKHFIVRHTLV

Secondary structure (DSSP, 8-state):
--THHHHHHHHHHHHHHHHHHHHHHHHHHT-----PPPSS-TTBTTB--SS--GGGGGGHHHHS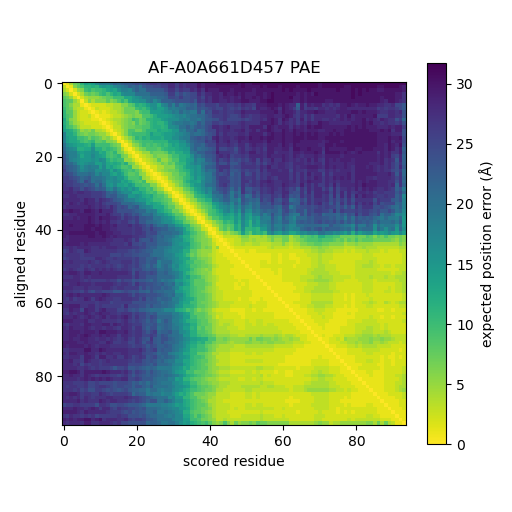PEEEEETTEEEEE-----BTTB--------

Foldseek 3Di:
DDPPVVVVVVVVVVVVVVVVVVVVVVVVVPPPPDDDDDPPPPCQVPDADCVRNDPCVVVCQFAPWDWDDDPPDIDIDGNHDDDPVDDDPDDDDD

Mean predicted aligned error: 15.48 Å